Protein AF-A0A3Q7G2U3-F1 (afdb_monomer_lite)

Organism: Solanum lycopersicum (NCBI:txid4081)

Structure (mmCIF, N/CA/C/O backbone):
data_AF-A0A3Q7G2U3-F1
#
_entry.id   AF-A0A3Q7G2U3-F1
#
loop_
_atom_site.group_PDB
_atom_site.id
_atom_site.type_symbol
_atom_site.label_atom_id
_atom_site.label_alt_id
_atom_site.label_comp_id
_atom_site.label_asym_id
_atom_site.label_entity_id
_atom_site.label_seq_id
_atom_site.pdbx_PDB_ins_code
_atom_site.Cartn_x
_atom_site.Cartn_y
_atom_site.Cartn_z
_atom_site.occupancy
_atom_site.B_iso_or_equiv
_atom_site.auth_seq_id
_atom_site.auth_comp_id
_atom_site.auth_asym_id
_atom_site.auth_atom_id
_atom_site.pdbx_PDB_model_num
ATOM 1 N N . MET A 1 1 ? -14.360 5.532 -11.213 1.00 59.50 1 MET A N 1
ATOM 2 C CA . MET A 1 1 ? -14.726 5.889 -9.818 1.00 59.50 1 MET A CA 1
ATOM 3 C C . MET A 1 1 ? -15.766 4.957 -9.214 1.00 59.50 1 MET A C 1
ATOM 5 O O . MET A 1 1 ? -15.711 4.791 -8.006 1.00 59.50 1 MET A O 1
ATOM 9 N N . ALA A 1 2 ? -16.679 4.362 -9.998 1.00 70.62 2 ALA A N 1
ATOM 10 C CA . ALA A 1 2 ? -17.657 3.395 -9.484 1.00 70.62 2 ALA A CA 1
ATOM 11 C C . ALA A 1 2 ? -16.992 2.233 -8.720 1.00 70.62 2 ALA A C 1
ATOM 13 O O . ALA A 1 2 ? -17.352 1.998 -7.578 1.00 70.62 2 ALA A O 1
ATOM 14 N N . ALA A 1 3 ? -15.921 1.649 -9.274 1.00 73.56 3 ALA A N 1
ATOM 15 C CA . ALA A 1 3 ? -15.161 0.573 -8.625 1.00 73.56 3 ALA A CA 1
ATOM 16 C C . ALA A 1 3 ? -14.569 0.935 -7.244 1.00 73.56 3 ALA A C 1
ATOM 18 O O . ALA A 1 3 ? -14.421 0.069 -6.403 1.00 73.56 3 ALA A O 1
ATOM 19 N N . LEU A 1 4 ? -14.264 2.212 -6.966 1.00 71.00 4 LEU A N 1
ATOM 20 C CA . LEU A 1 4 ? -13.764 2.651 -5.646 1.00 71.00 4 LEU A CA 1
ATOM 21 C C . LEU A 1 4 ? -14.876 2.818 -4.592 1.00 71.00 4 LEU A C 1
ATOM 23 O O . LEU A 1 4 ? -14.596 3.213 -3.459 1.00 71.00 4 LEU A O 1
ATOM 27 N N . ARG A 1 5 ? -16.136 2.643 -4.995 1.00 71.56 5 ARG A N 1
ATOM 28 C CA . ARG A 1 5 ? -17.335 2.746 -4.152 1.00 71.56 5 ARG A CA 1
ATOM 29 C C . ARG A 1 5 ? -18.083 1.418 -4.057 1.00 71.56 5 ARG A C 1
ATOM 31 O O . ARG A 1 5 ? -19.133 1.383 -3.431 1.00 71.56 5 ARG A O 1
ATOM 38 N N . ASP A 1 6 ? -17.583 0.394 -4.735 1.00 75.62 6 ASP A N 1
ATOM 39 C CA . ASP A 1 6 ? -18.151 -0.941 -4.726 1.00 75.62 6 ASP A CA 1
ATOM 40 C C . ASP A 1 6 ? -17.464 -1.739 -3.620 1.00 75.62 6 ASP A C 1
ATOM 42 O O . ASP A 1 6 ? -16.269 -2.018 -3.706 1.00 75.62 6 ASP A O 1
ATOM 46 N N . ASP A 1 7 ? -18.213 -2.073 -2.571 1.00 71.69 7 ASP A N 1
ATOM 47 C CA . ASP A 1 7 ? -17.699 -2.827 -1.426 1.00 71.69 7 ASP A CA 1
ATOM 48 C C . ASP A 1 7 ? -17.339 -4.283 -1.794 1.00 71.69 7 ASP A C 1
ATOM 50 O O . ASP A 1 7 ? -16.647 -4.955 -1.031 1.00 71.69 7 ASP A O 1
ATOM 54 N N . GLY A 1 8 ? -17.774 -4.773 -2.964 1.00 75.56 8 GLY A N 1
ATOM 55 C CA . GLY A 1 8 ? -17.350 -6.054 -3.530 1.00 75.56 8 GLY A CA 1
ATOM 56 C C . GLY A 1 8 ? -15.983 -6.006 -4.222 1.00 75.56 8 GLY A C 1
ATOM 57 O O . GLY A 1 8 ? -15.410 -7.056 -4.509 1.00 75.56 8 GLY A O 1
ATOM 58 N N . VAL A 1 9 ? -15.435 -4.811 -4.480 1.00 74.19 9 VAL A N 1
ATOM 59 C CA . VAL A 1 9 ? -14.123 -4.628 -5.114 1.00 74.19 9 VAL A CA 1
ATOM 60 C C . VAL A 1 9 ? -13.060 -4.366 -4.050 1.00 74.19 9 VAL A C 1
ATOM 62 O O . VAL A 1 9 ? -12.998 -3.298 -3.445 1.00 74.19 9 VAL A O 1
ATOM 65 N N . THR A 1 10 ? -12.165 -5.333 -3.860 1.00 73.69 10 THR A N 1
ATOM 66 C CA . THR A 1 10 ? -11.072 -5.253 -2.876 1.00 73.69 10 THR A CA 1
ATOM 67 C C . THR A 1 10 ? -9.742 -4.793 -3.477 1.00 73.69 10 THR A C 1
ATOM 69 O O . THR A 1 10 ? -8.883 -4.298 -2.748 1.00 73.69 10 THR A O 1
ATOM 72 N N . MET A 1 11 ? -9.570 -4.906 -4.800 1.00 78.81 11 MET A N 1
ATOM 73 C CA . MET A 1 11 ? -8.345 -4.529 -5.511 1.00 78.81 11 MET A CA 1
ATOM 74 C C . MET A 1 11 ? -8.651 -3.913 -6.881 1.00 78.81 11 MET A C 1
ATOM 76 O O . MET A 1 11 ? -9.543 -4.360 -7.598 1.00 78.81 11 MET A O 1
ATOM 80 N N . ILE A 1 12 ? -7.881 -2.887 -7.257 1.00 81.38 12 ILE A N 1
ATOM 81 C CA . ILE A 1 12 ? -7.941 -2.243 -8.575 1.00 81.38 12 ILE A CA 1
ATOM 82 C C . ILE A 1 12 ? -6.516 -2.108 -9.112 1.00 81.38 12 ILE A C 1
ATOM 84 O O . ILE A 1 12 ? -5.692 -1.426 -8.506 1.00 81.38 12 ILE A O 1
ATOM 88 N N . GLY A 1 13 ? -6.244 -2.721 -10.264 1.00 83.44 13 GLY A N 1
ATOM 89 C CA . GLY A 1 13 ? -4.992 -2.543 -11.002 1.00 83.44 13 GLY A CA 1
ATOM 90 C C . GLY A 1 13 ? -5.057 -1.349 -11.957 1.00 83.44 13 GLY A C 1
ATOM 91 O O . GLY A 1 13 ? -6.068 -1.138 -12.629 1.00 83.44 13 GLY A O 1
ATOM 92 N N . ILE A 1 14 ? -3.976 -0.569 -12.038 1.00 82.88 14 ILE A N 1
ATOM 93 C CA . ILE A 1 14 ? -3.799 0.494 -13.038 1.00 82.88 14 ILE A CA 1
ATOM 94 C C . ILE A 1 14 ? -2.569 0.141 -13.874 1.00 82.88 14 ILE A C 1
ATOM 96 O O . ILE A 1 14 ? -1.445 0.362 -13.431 1.00 82.88 14 ILE A O 1
ATOM 100 N N . CYS A 1 15 ? -2.793 -0.365 -15.088 1.00 79.56 15 CYS A N 1
ATOM 101 C CA . CYS A 1 15 ? -1.738 -0.814 -15.995 1.00 79.56 15 CYS A CA 1
ATOM 102 C C . CYS A 1 15 ? -1.544 0.118 -17.200 1.00 79.56 15 CYS A C 1
ATOM 104 O O . CYS A 1 15 ? -2.446 0.862 -17.587 1.00 79.56 15 CYS A O 1
ATOM 106 N N . GLY A 1 16 ? -0.346 0.111 -17.795 1.00 79.19 16 GLY A N 1
ATOM 107 C CA . GLY A 1 16 ? -0.053 0.863 -19.024 1.00 79.19 16 GLY A CA 1
ATOM 108 C C . GLY A 1 16 ? 1.437 1.109 -19.255 1.00 79.19 16 GLY A C 1
ATOM 109 O O . GLY A 1 16 ? 2.257 0.839 -18.382 1.00 79.19 16 GLY A O 1
ATOM 110 N N . MET A 1 17 ? 1.805 1.676 -20.406 1.00 81.94 17 MET A N 1
ATOM 111 C CA . MET A 1 17 ? 3.204 2.015 -20.708 1.00 81.94 17 MET A CA 1
ATOM 112 C C . MET A 1 17 ? 3.818 3.005 -19.695 1.00 81.94 17 MET A C 1
ATOM 114 O O . MET A 1 17 ? 3.120 3.715 -18.956 1.00 81.94 17 MET A O 1
ATOM 118 N N . GLY A 1 18 ? 5.152 3.043 -19.642 1.00 77.69 18 GLY A N 1
ATOM 119 C CA . GLY A 1 18 ? 5.894 4.076 -18.915 1.00 77.69 18 GLY A CA 1
ATOM 120 C C . GLY A 1 18 ? 5.543 5.475 -19.433 1.00 77.69 18 GLY A C 1
ATOM 121 O O . GLY A 1 18 ? 5.227 5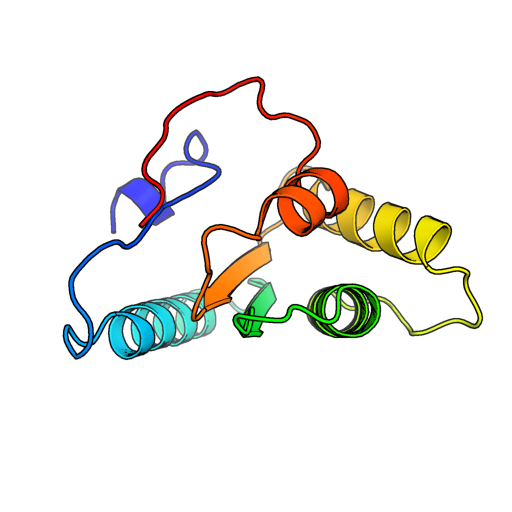.647 -20.606 1.00 77.69 18 GLY A O 1
ATOM 122 N N . GLY A 1 19 ? 5.528 6.476 -18.551 1.00 75.19 19 GLY A N 1
ATOM 123 C CA . GLY A 1 19 ? 5.172 7.857 -18.917 1.00 75.19 19 GLY A CA 1
ATOM 124 C C . GLY A 1 19 ? 3.668 8.142 -19.042 1.00 75.19 19 GLY A C 1
ATOM 125 O O . GLY A 1 19 ? 3.282 9.297 -19.183 1.00 75.19 19 GLY A O 1
ATOM 126 N N . VAL A 1 20 ? 2.796 7.137 -18.892 1.00 76.06 20 VAL A N 1
ATOM 127 C CA . VAL A 1 20 ? 1.326 7.279 -19.019 1.00 76.06 20 VAL A CA 1
ATOM 128 C C . VAL A 1 20 ? 0.662 7.827 -17.739 1.00 76.06 20 VAL A C 1
ATOM 130 O O . VAL A 1 20 ? -0.500 7.574 -17.453 1.00 76.06 20 VAL A O 1
ATOM 133 N N . VAL A 1 21 ? 1.380 8.620 -16.935 1.00 84.06 21 VAL A N 1
ATOM 134 C CA . VAL A 1 21 ? 0.775 9.446 -15.864 1.00 84.06 21 VAL A CA 1
ATOM 135 C C . VAL A 1 21 ? 0.050 8.630 -14.756 1.00 84.06 21 VAL A C 1
ATOM 137 O O . VAL A 1 21 ? -0.695 9.178 -13.945 1.00 84.06 21 VAL A O 1
ATOM 140 N N . LYS A 1 22 ? 0.295 7.313 -14.660 1.00 88.62 22 LYS A N 1
ATOM 141 C CA . LYS A 1 22 ? -0.379 6.388 -13.720 1.00 88.62 22 LYS A CA 1
ATOM 142 C C . LYS A 1 22 ? -0.228 6.814 -12.255 1.00 88.62 22 LYS A C 1
ATOM 144 O O . LYS A 1 22 ? -1.222 6.932 -11.541 1.00 88.62 22 LYS A O 1
ATOM 149 N N . THR A 1 23 ? 0.991 7.154 -11.843 1.00 87.31 23 THR A N 1
ATOM 150 C CA . THR A 1 23 ? 1.291 7.651 -10.491 1.00 87.31 23 THR A CA 1
ATOM 151 C C . THR A 1 23 ? 0.529 8.940 -10.166 1.00 87.31 23 THR A C 1
ATOM 153 O O . THR A 1 23 ? 0.019 9.104 -9.060 1.00 87.31 23 THR A O 1
ATOM 156 N N . ILE A 1 24 ? 0.342 9.837 -11.143 1.00 87.25 24 ILE A N 1
ATOM 157 C CA . ILE A 1 24 ? -0.457 11.059 -10.941 1.00 87.25 24 ILE A CA 1
ATOM 158 C C . ILE A 1 24 ? -1.941 10.714 -10.757 1.00 87.25 24 ILE A C 1
ATOM 160 O O . ILE A 1 24 ? -2.632 11.364 -9.970 1.00 87.25 24 ILE A O 1
ATOM 164 N N . LEU A 1 25 ? -2.458 9.696 -11.454 1.00 88.75 25 LEU A N 1
ATOM 165 C CA . LEU A 1 25 ? -3.829 9.231 -11.245 1.00 88.75 25 LEU A CA 1
ATOM 166 C C . LEU A 1 25 ? -4.012 8.658 -9.832 1.00 88.75 25 LEU A C 1
ATOM 168 O O . LEU A 1 25 ? -4.980 9.020 -9.158 1.00 88.75 25 LEU A O 1
ATOM 172 N N . ALA A 1 26 ? -3.074 7.829 -9.367 1.00 87.69 26 ALA A N 1
ATOM 173 C CA . ALA A 1 26 ? -3.069 7.299 -8.005 1.00 87.69 26 ALA A CA 1
ATOM 174 C C . ALA A 1 26 ? -3.050 8.428 -6.956 1.00 87.69 26 ALA A C 1
ATOM 176 O O . ALA A 1 26 ? -3.848 8.422 -6.016 1.00 87.69 26 ALA A O 1
ATOM 177 N N . GLU A 1 27 ? -2.239 9.467 -7.173 1.00 88.69 27 GLU A N 1
ATOM 178 C CA . GLU A 1 27 ? -2.190 10.645 -6.303 1.00 88.69 27 GLU A CA 1
ATOM 179 C C . GLU A 1 27 ? -3.515 11.427 -6.303 1.00 88.69 27 GLU A C 1
ATOM 181 O O . GLU A 1 27 ? -4.022 11.812 -5.248 1.00 88.69 27 GLU A O 1
ATOM 186 N N . LYS A 1 28 ? -4.154 11.612 -7.465 1.00 88.12 28 LYS A N 1
ATOM 187 C CA . LYS A 1 28 ? -5.483 12.246 -7.540 1.00 88.12 28 LYS A CA 1
ATOM 188 C C . LYS A 1 28 ? -6.544 11.448 -6.777 1.00 88.12 28 LYS A C 1
ATOM 190 O O . LYS A 1 28 ? -7.392 12.043 -6.107 1.00 88.12 28 LYS A O 1
ATOM 195 N N . ILE A 1 29 ? -6.499 10.115 -6.850 1.00 87.00 29 ILE A N 1
ATOM 196 C CA . ILE A 1 29 ? -7.382 9.230 -6.075 1.00 87.00 29 ILE A CA 1
ATOM 197 C C . ILE A 1 29 ? -7.120 9.409 -4.574 1.00 87.00 29 ILE A C 1
ATOM 199 O O . ILE A 1 29 ? -8.073 9.615 -3.816 1.00 87.00 29 ILE A O 1
ATOM 203 N N . ARG A 1 30 ? -5.845 9.416 -4.158 1.00 86.19 30 ARG A N 1
ATOM 204 C CA . ARG A 1 30 ? -5.418 9.653 -2.771 1.00 86.19 30 ARG A CA 1
ATOM 205 C C . ARG A 1 30 ? -6.009 10.946 -2.215 1.00 86.19 30 ARG A C 1
ATOM 207 O O . ARG A 1 30 ? -6.658 10.928 -1.168 1.00 86.19 30 ARG A O 1
ATOM 214 N N . GLN A 1 31 ? -5.831 12.056 -2.930 1.00 88.00 31 GLN A N 1
ATOM 215 C CA . GLN A 1 31 ? -6.325 13.371 -2.513 1.00 88.00 31 GLN A CA 1
ATOM 216 C C . GLN A 1 31 ? -7.847 13.402 -2.400 1.00 88.00 31 GLN A C 1
ATOM 218 O O . GLN A 1 31 ? -8.396 13.856 -1.397 1.00 88.00 31 GLN A O 1
ATOM 223 N N . LYS A 1 32 ? -8.548 12.848 -3.393 1.00 84.50 32 LYS A N 1
ATOM 224 C CA . LYS A 1 32 ? -10.011 12.812 -3.386 1.00 84.50 32 LYS A CA 1
ATOM 225 C C . LYS A 1 32 ? -10.569 11.966 -2.240 1.00 84.50 32 LYS A C 1
ATOM 227 O O . LYS A 1 32 ? -11.584 12.334 -1.651 1.00 84.50 32 LYS A O 1
ATOM 232 N N . LYS A 1 33 ? -9.907 10.859 -1.888 1.00 81.88 33 LYS A N 1
ATOM 233 C CA . LYS A 1 33 ? -10.305 10.017 -0.751 1.00 81.88 33 LYS A CA 1
ATOM 234 C C . LYS A 1 33 ? -10.073 10.718 0.592 1.00 81.88 33 LYS A C 1
ATOM 236 O O . LYS A 1 33 ? -10.936 10.603 1.462 1.00 81.88 33 LYS A O 1
ATOM 241 N N . LYS A 1 34 ? -8.977 11.478 0.731 1.00 81.12 34 LYS A N 1
ATOM 242 C CA . LYS A 1 34 ? -8.691 12.310 1.916 1.00 81.12 34 LYS A CA 1
ATOM 243 C C . LYS A 1 34 ? -9.690 13.458 2.091 1.00 81.12 34 LYS A C 1
ATOM 245 O O . LYS A 1 34 ? -10.127 13.713 3.204 1.00 81.12 34 LYS A O 1
ATOM 250 N N . GLN A 1 35 ? -10.093 14.117 1.004 1.00 81.62 35 GLN A N 1
ATOM 251 C CA . GLN A 1 35 ? -11.073 15.212 1.055 1.00 81.62 35 GLN A CA 1
ATOM 252 C C . GLN A 1 35 ? -12.500 14.732 1.371 1.00 81.62 35 GLN A C 1
ATOM 254 O O . GLN A 1 35 ? -13.294 15.483 1.924 1.00 81.62 35 GLN A O 1
ATOM 259 N N . GLY A 1 36 ? -12.844 13.489 1.015 1.00 69.38 36 GLY A N 1
ATOM 260 C CA . GLY A 1 36 ? -14.212 12.973 1.122 1.00 69.38 36 GLY A CA 1
ATOM 261 C C . GLY A 1 36 ? -14.640 12.459 2.502 1.00 69.38 36 GLY A C 1
ATOM 262 O O . GLY A 1 36 ? -15.832 12.241 2.700 1.00 69.38 36 GLY A O 1
ATOM 263 N N . SER A 1 37 ? -13.720 12.207 3.444 1.00 64.81 37 SER A N 1
ATOM 264 C CA . SER A 1 37 ? -14.071 11.804 4.818 1.00 64.81 37 SER A CA 1
ATOM 265 C C . SER A 1 37 ? -12.867 11.861 5.760 1.00 64.81 37 SER A C 1
ATOM 267 O O . SER A 1 37 ? -11.799 11.357 5.421 1.00 64.81 37 SER A O 1
ATOM 269 N N . LEU A 1 38 ? -13.078 12.375 6.977 1.00 59.00 38 LEU A N 1
ATOM 270 C CA . LEU A 1 38 ? -12.078 12.430 8.056 1.00 59.00 38 LEU A CA 1
ATOM 271 C C . LEU A 1 38 ? -11.640 11.043 8.562 1.00 59.00 38 LEU A C 1
ATOM 273 O O . LEU A 1 38 ? -10.576 10.921 9.157 1.00 59.00 38 LEU A O 1
ATOM 277 N N . ASN A 1 39 ? -12.431 9.998 8.297 1.00 60.22 39 ASN A N 1
ATOM 278 C CA . ASN A 1 39 ? -12.193 8.644 8.810 1.00 60.22 39 ASN A CA 1
ATOM 279 C C . ASN A 1 39 ? -11.531 7.710 7.781 1.00 60.22 39 ASN A C 1
ATOM 281 O O . ASN A 1 39 ? -11.491 6.500 7.996 1.00 60.22 39 ASN A O 1
ATOM 285 N N . ASN A 1 40 ? -11.076 8.234 6.640 1.00 70.88 40 ASN A N 1
ATOM 286 C CA . ASN A 1 40 ? -10.390 7.431 5.631 1.00 70.88 40 ASN A CA 1
ATOM 287 C C . ASN A 1 40 ? -8.880 7.453 5.889 1.00 70.88 40 ASN A C 1
ATOM 289 O O . ASN A 1 40 ? -8.220 8.469 5.666 1.00 70.88 40 ASN A O 1
ATOM 293 N N . GLU A 1 41 ? -8.322 6.318 6.294 1.00 80.94 41 GLU A N 1
ATOM 294 C CA . GLU A 1 41 ? -6.874 6.115 6.295 1.00 80.94 41 GLU A CA 1
ATOM 295 C C . GLU A 1 41 ? -6.430 5.842 4.854 1.00 80.94 41 GLU A C 1
ATOM 297 O O . GLU A 1 41 ? -6.925 4.927 4.202 1.00 80.94 41 GLU A O 1
ATOM 302 N N . VAL A 1 42 ? -5.525 6.661 4.316 1.00 84.81 42 VAL A N 1
ATOM 303 C CA . VAL A 1 42 ? -4.981 6.445 2.969 1.00 84.81 42 VAL A CA 1
ATOM 304 C C . VAL A 1 42 ? -3.476 6.302 3.055 1.00 84.81 42 VAL A C 1
ATOM 306 O O . VAL A 1 42 ? -2.775 7.253 3.411 1.00 84.81 42 VAL A O 1
ATOM 309 N N . VAL A 1 43 ? -2.998 5.120 2.692 1.00 87.38 43 VAL A N 1
ATOM 310 C CA . VAL A 1 43 ? -1.594 4.726 2.732 1.00 87.38 43 VAL A CA 1
ATOM 311 C C . VAL A 1 43 ? -1.104 4.589 1.301 1.00 87.38 43 VAL A C 1
ATOM 313 O O . VAL A 1 43 ? -1.740 3.923 0.495 1.00 87.38 43 VAL A O 1
ATOM 316 N N . MET A 1 44 ? 0.013 5.230 0.974 1.00 88.88 44 MET A N 1
ATOM 317 C CA . MET A 1 44 ? 0.658 5.102 -0.331 1.00 88.88 44 MET A CA 1
ATOM 318 C C . MET A 1 44 ? 2.112 4.711 -0.112 1.00 88.88 44 MET A C 1
ATOM 320 O O . MET A 1 44 ? 2.803 5.382 0.654 1.00 88.88 44 MET A O 1
ATOM 324 N N . VAL A 1 45 ? 2.547 3.633 -0.758 1.00 89.06 45 VAL A N 1
ATOM 325 C CA . VAL A 1 45 ? 3.912 3.102 -0.666 1.00 89.06 45 VAL A CA 1
ATOM 326 C C . VAL A 1 45 ? 4.446 2.799 -2.058 1.00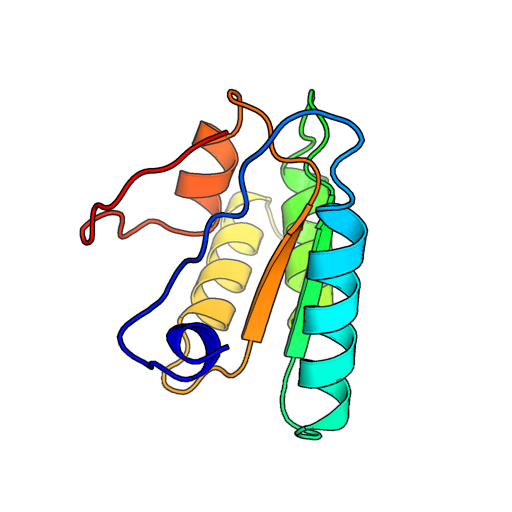 89.06 45 VAL A C 1
ATOM 328 O O . VAL A 1 45 ? 3.703 2.343 -2.925 1.00 89.06 45 VAL A O 1
ATOM 331 N N . THR A 1 46 ? 5.733 3.056 -2.270 1.00 88.75 46 THR A N 1
ATOM 332 C CA . THR A 1 46 ? 6.417 2.760 -3.533 1.00 88.75 46 THR A CA 1
ATOM 333 C C . THR A 1 46 ? 7.071 1.388 -3.445 1.00 88.75 46 THR A C 1
ATOM 335 O O . THR A 1 46 ? 7.812 1.102 -2.502 1.00 88.75 46 THR A O 1
ATOM 338 N N . VAL A 1 47 ? 6.810 0.541 -4.432 1.00 84.94 47 VAL A N 1
ATOM 339 C CA . VAL A 1 47 ? 7.252 -0.851 -4.479 1.00 84.94 47 VAL A CA 1
ATOM 340 C C . VAL A 1 47 ? 8.330 -0.991 -5.545 1.00 84.94 47 VAL A C 1
ATOM 342 O O . VAL A 1 47 ? 8.123 -1.604 -6.578 1.00 84.94 47 VAL A O 1
ATOM 345 N N . SER A 1 48 ? 9.496 -0.397 -5.286 1.00 83.19 48 SER A N 1
ATOM 346 C CA . SER A 1 48 ? 10.633 -0.409 -6.214 1.00 83.19 48 SER A CA 1
ATOM 347 C C . SER A 1 48 ? 10.949 -1.806 -6.759 1.00 83.19 48 SER A C 1
ATOM 349 O O . SER A 1 48 ? 10.755 -2.800 -6.062 1.00 83.19 48 SER A O 1
ATOM 351 N N . GLN A 1 49 ? 11.558 -1.869 -7.946 1.00 82.94 49 GLN A N 1
ATOM 352 C CA . GLN A 1 49 ? 11.939 -3.116 -8.629 1.00 82.94 49 GLN A CA 1
ATOM 353 C C . GLN A 1 49 ? 12.678 -4.134 -7.740 1.00 82.94 49 GLN A C 1
ATOM 355 O O . GLN A 1 49 ? 12.497 -5.338 -7.897 1.00 82.94 49 GLN A O 1
ATOM 360 N N . GLN A 1 50 ? 13.494 -3.653 -6.798 1.00 84.50 50 GLN A N 1
ATOM 361 C CA . GLN A 1 50 ? 14.063 -4.451 -5.712 1.00 84.50 50 GLN A CA 1
ATOM 362 C C . GLN A 1 50 ? 13.349 -4.081 -4.403 1.00 84.50 50 GLN A C 1
ATOM 364 O O . GLN A 1 50 ? 13.763 -3.135 -3.723 1.00 84.50 50 GLN A O 1
ATOM 369 N N . PRO A 1 51 ? 12.229 -4.741 -4.065 1.00 81.06 51 PRO A N 1
ATOM 370 C CA . PRO A 1 51 ? 11.418 -4.339 -2.927 1.00 81.06 51 PRO A CA 1
ATOM 371 C C . PRO A 1 51 ? 12.100 -4.723 -1.613 1.00 81.06 51 PRO A C 1
ATOM 373 O O . PRO A 1 51 ? 12.416 -5.884 -1.364 1.00 81.06 51 PRO A O 1
ATOM 376 N N . TYR A 1 52 ? 12.268 -3.757 -0.708 1.00 85.69 52 TYR A N 1
ATOM 377 C CA . TYR A 1 52 ? 12.683 -4.053 0.663 1.00 85.69 52 TYR A CA 1
ATOM 378 C C . TYR A 1 52 ? 11.453 -4.263 1.553 1.00 85.69 52 TYR A C 1
ATOM 380 O O . TYR A 1 52 ? 10.940 -3.327 2.172 1.00 85.69 52 TYR A O 1
ATOM 388 N N . LEU A 1 53 ? 10.974 -5.508 1.624 1.00 82.31 53 LEU A N 1
ATOM 389 C CA . LEU A 1 53 ? 9.696 -5.871 2.255 1.00 82.31 53 LEU A CA 1
ATOM 390 C C . LEU A 1 53 ? 9.543 -5.363 3.692 1.00 82.31 53 LEU A C 1
ATOM 392 O O . LEU A 1 53 ? 8.485 -4.858 4.060 1.00 82.31 53 LEU A O 1
ATOM 396 N N . LYS A 1 54 ? 10.608 -5.432 4.501 1.00 82.12 54 LYS A N 1
ATOM 397 C CA . LYS A 1 54 ? 10.588 -4.955 5.896 1.00 82.12 54 LYS A CA 1
ATOM 398 C C . LYS A 1 54 ? 10.315 -3.459 5.990 1.00 82.12 54 LYS A C 1
ATOM 400 O O . LYS A 1 54 ? 9.612 -3.013 6.896 1.00 82.12 54 LYS A O 1
ATOM 405 N N . ARG A 1 55 ? 10.847 -2.682 5.047 1.00 86.00 55 ARG A N 1
ATOM 406 C CA . ARG A 1 55 ? 10.561 -1.252 4.956 1.00 86.00 55 ARG A CA 1
ATOM 407 C C . ARG A 1 55 ? 9.133 -1.011 4.483 1.00 86.00 55 ARG A C 1
ATOM 409 O O . ARG A 1 55 ? 8.451 -0.216 5.120 1.00 86.00 55 ARG A O 1
ATOM 416 N N . ILE A 1 56 ? 8.682 -1.704 3.438 1.00 85.88 56 ILE A N 1
ATOM 417 C CA . ILE A 1 56 ? 7.323 -1.544 2.895 1.00 85.88 56 ILE A CA 1
ATOM 418 C C . ILE A 1 56 ? 6.280 -1.860 3.972 1.00 85.88 56 ILE A C 1
ATOM 420 O O . ILE A 1 56 ? 5.420 -1.030 4.251 1.00 85.88 56 ILE A O 1
ATOM 424 N N . GLN A 1 57 ? 6.401 -2.992 4.669 1.00 82.56 57 GLN A N 1
ATOM 425 C CA . GLN A 1 57 ? 5.529 -3.316 5.801 1.00 82.56 57 GLN A CA 1
ATOM 426 C C . GLN A 1 57 ? 5.557 -2.253 6.897 1.00 82.56 57 GLN A C 1
ATOM 428 O O . GLN A 1 57 ? 4.511 -1.896 7.426 1.00 82.56 57 GLN A O 1
ATOM 433 N N . GLY A 1 58 ? 6.740 -1.741 7.249 1.00 85.00 58 GLY A N 1
ATOM 434 C CA . GLY A 1 58 ? 6.864 -0.691 8.257 1.00 85.00 58 GLY A CA 1
ATOM 435 C C . GLY A 1 58 ? 6.234 0.636 7.820 1.00 85.00 58 GLY A C 1
ATOM 436 O O . GLY A 1 58 ? 5.688 1.367 8.644 1.00 85.00 58 GLY A O 1
ATOM 437 N N . GLU A 1 59 ? 6.290 0.975 6.532 1.00 88.00 59 GLU A N 1
ATOM 438 C CA . GLU A 1 59 ? 5.572 2.118 5.958 1.00 88.00 59 GLU A CA 1
ATOM 439 C C . GLU A 1 59 ? 4.057 1.905 6.003 1.00 88.00 59 GLU A C 1
ATOM 441 O O . GLU A 1 59 ? 3.346 2.792 6.478 1.00 88.00 59 GLU A O 1
ATOM 446 N N . ILE A 1 60 ? 3.574 0.717 5.624 1.00 86.06 60 ILE A N 1
ATOM 447 C CA . ILE A 1 60 ? 2.149 0.376 5.699 1.00 86.06 60 ILE A CA 1
ATOM 448 C C . ILE A 1 60 ? 1.661 0.427 7.147 1.00 86.06 60 ILE A C 1
ATOM 450 O O . ILE A 1 60 ? 0.681 1.109 7.431 1.00 86.06 60 ILE A O 1
ATOM 454 N N . GLY A 1 61 ? 2.370 -0.228 8.070 1.00 85.88 61 GLY A N 1
ATOM 455 C CA . GLY A 1 61 ? 2.032 -0.274 9.491 1.00 85.88 61 GLY A CA 1
ATOM 456 C C . GLY A 1 61 ? 1.916 1.114 10.108 1.00 85.88 61 GLY A C 1
ATOM 457 O O . GLY A 1 61 ? 0.904 1.425 10.734 1.00 85.88 61 GLY A O 1
ATOM 458 N N . ARG A 1 62 ? 2.893 1.992 9.847 1.00 86.44 62 ARG A N 1
ATOM 459 C CA . ARG A 1 62 ? 2.819 3.401 10.267 1.00 86.44 62 ARG A CA 1
ATOM 460 C C . ARG A 1 62 ? 1.623 4.122 9.649 1.00 86.44 62 ARG A C 1
ATOM 462 O O . ARG A 1 62 ? 0.964 4.893 10.340 1.00 86.44 62 ARG A O 1
ATOM 469 N N . GLY A 1 63 ? 1.336 3.863 8.374 1.00 84.81 63 GLY A N 1
ATOM 470 C CA . GLY A 1 63 ? 0.204 4.449 7.660 1.00 84.81 63 GLY A CA 1
ATOM 471 C C . GLY A 1 63 ? -1.162 4.069 8.237 1.00 84.81 63 GLY A C 1
ATOM 472 O O . GLY A 1 63 ? -2.071 4.893 8.200 1.00 84.81 63 GLY A O 1
ATOM 473 N N . VAL A 1 64 ? -1.288 2.869 8.814 1.00 83.75 64 VAL A N 1
ATOM 474 C CA . VAL A 1 64 ? -2.525 2.377 9.454 1.00 83.75 64 VAL A CA 1
ATOM 475 C C . VAL A 1 64 ? -2.545 2.542 10.983 1.00 83.75 64 VAL A C 1
ATOM 477 O O . VAL A 1 64 ? -3.355 1.926 11.683 1.00 83.75 64 VAL A O 1
ATOM 480 N N . GLY A 1 65 ? -1.628 3.355 11.522 1.00 83.81 65 GLY A N 1
ATOM 481 C CA . GLY A 1 65 ? -1.581 3.717 12.941 1.00 83.81 65 GLY A CA 1
ATOM 482 C C . GLY A 1 65 ? -0.942 2.679 13.870 1.00 83.81 65 GLY A C 1
ATOM 483 O O . GLY A 1 65 ? -1.053 2.811 15.091 1.00 83.81 65 GLY A O 1
ATOM 484 N N . LEU A 1 66 ? -0.255 1.663 13.341 1.00 84.38 66 LEU A N 1
ATOM 485 C CA . LEU A 1 66 ? 0.514 0.729 14.164 1.00 84.38 66 LEU A CA 1
ATOM 486 C C . LEU A 1 66 ? 1.781 1.413 14.684 1.00 84.38 66 LEU A C 1
ATOM 488 O O . LEU A 1 66 ? 2.549 2.031 13.941 1.00 84.38 66 LEU A O 1
ATOM 492 N N . LYS A 1 67 ? 2.011 1.299 15.994 1.00 75.38 67 LYS A N 1
ATOM 493 C CA . LYS A 1 67 ? 3.248 1.770 16.619 1.00 75.38 67 LYS A CA 1
ATOM 494 C C . LYS A 1 67 ? 4.349 0.761 16.323 1.00 75.38 67 LYS A C 1
ATOM 496 O O . LYS A 1 67 ? 4.173 -0.425 16.571 1.00 75.38 67 LYS A O 1
ATOM 501 N N . SER A 1 68 ? 5.496 1.246 15.850 1.00 62.53 68 SER A N 1
ATOM 502 C CA . SER A 1 68 ? 6.699 0.432 15.665 1.00 62.53 68 SER A CA 1
ATOM 503 C C . SER A 1 68 ? 7.199 -0.066 17.028 1.00 62.53 68 SER A C 1
ATOM 505 O O . SER A 1 68 ? 8.005 0.601 17.673 1.00 62.53 68 SER A O 1
ATOM 507 N N . GLN A 1 69 ? 6.701 -1.208 17.498 1.00 57.12 69 GLN A N 1
ATOM 508 C CA . GLN A 1 69 ? 7.288 -1.920 18.633 1.00 57.12 69 GLN A CA 1
ATOM 509 C C . GLN A 1 69 ? 8.500 -2.734 18.163 1.00 57.12 69 GLN A C 1
ATOM 511 O O . GLN A 1 69 ? 8.733 -2.886 16.962 1.00 57.12 69 GLN A O 1
ATOM 516 N N . ARG A 1 70 ? 9.311 -3.230 19.106 1.00 60.53 70 ARG A N 1
ATOM 517 C CA . ARG A 1 70 ? 10.460 -4.123 18.853 1.00 60.53 70 ARG A CA 1
ATOM 518 C C . ARG A 1 70 ? 9.997 -5.523 18.403 1.00 60.53 70 ARG A C 1
ATOM 520 O O . ARG A 1 70 ? 10.445 -6.527 18.943 1.00 60.53 70 ARG A O 1
ATOM 527 N N . ASP A 1 71 ? 9.078 -5.584 17.449 1.00 64.38 71 ASP A N 1
ATOM 528 C CA . ASP A 1 71 ? 8.488 -6.817 16.950 1.00 64.38 71 ASP A CA 1
ATOM 529 C C . ASP A 1 71 ? 9.311 -7.410 15.804 1.00 64.38 71 ASP A C 1
ATOM 531 O O . ASP A 1 71 ? 10.003 -6.717 15.049 1.00 64.38 71 ASP A O 1
ATOM 535 N N . THR A 1 72 ? 9.228 -8.731 15.667 1.00 68.88 72 THR A N 1
ATOM 536 C CA . THR A 1 72 ? 9.782 -9.447 14.518 1.00 68.88 72 THR A CA 1
ATOM 537 C C . THR A 1 72 ? 9.021 -9.073 13.242 1.00 68.88 72 THR A C 1
ATOM 539 O O . THR A 1 72 ? 7.850 -8.700 13.280 1.00 68.88 72 THR A O 1
ATOM 542 N N . PHE A 1 73 ? 9.679 -9.202 12.086 1.00 68.25 73 PHE A N 1
ATOM 543 C CA . PHE A 1 73 ? 9.072 -8.949 10.770 1.00 68.25 73 PHE A CA 1
ATOM 544 C C . PHE A 1 73 ? 7.740 -9.703 10.580 1.00 68.25 73 PHE A C 1
ATOM 546 O O . PHE A 1 73 ? 6.752 -9.119 10.144 1.00 68.25 73 PHE A O 1
ATOM 553 N N . TRP A 1 74 ? 7.684 -10.970 11.002 1.00 66.94 74 TRP A N 1
ATOM 554 C CA . TRP A 1 74 ? 6.480 -11.802 10.933 1.00 66.94 74 TRP A CA 1
ATOM 555 C C . TRP A 1 74 ? 5.338 -11.297 11.820 1.00 66.94 74 TRP A C 1
ATOM 557 O O . TRP A 1 74 ? 4.212 -11.149 11.343 1.00 66.94 74 TRP A O 1
ATOM 567 N N . ASN A 1 75 ? 5.625 -10.969 13.084 1.00 72.56 75 ASN A N 1
ATOM 568 C CA . ASN A 1 75 ? 4.616 -10.433 14.001 1.00 72.56 75 ASN A CA 1
ATOM 569 C C . ASN A 1 75 ? 4.082 -9.085 13.507 1.00 72.56 75 ASN A C 1
ATOM 571 O O . ASN A 1 75 ? 2.885 -8.814 13.594 1.00 72.56 75 ASN A O 1
ATOM 575 N N . HIS A 1 76 ? 4.960 -8.261 12.937 1.00 73.94 76 HIS A N 1
ATOM 576 C CA . HIS A 1 76 ? 4.578 -6.970 12.386 1.00 73.94 76 HIS A CA 1
ATOM 577 C C . HIS A 1 76 ? 3.690 -7.123 11.139 1.00 73.94 76 HIS A C 1
ATOM 579 O O . HIS A 1 76 ? 2.677 -6.434 11.022 1.00 73.94 76 HIS A O 1
ATOM 585 N N . GLY A 1 77 ? 3.998 -8.078 10.254 1.00 75.75 77 GLY A N 1
ATOM 586 C CA . GLY A 1 77 ? 3.145 -8.423 9.113 1.00 75.75 77 GLY A CA 1
ATOM 587 C C . GLY A 1 77 ? 1.743 -8.869 9.525 1.00 75.75 77 GLY A C 1
ATOM 588 O O . GLY A 1 77 ? 0.751 -8.396 8.970 1.00 75.75 77 GLY A O 1
ATOM 589 N N . TYR A 1 78 ? 1.641 -9.705 10.562 1.00 79.62 78 TYR A N 1
ATOM 590 C CA . TYR A 1 78 ? 0.350 -10.129 11.109 1.00 79.62 78 TYR A CA 1
ATOM 591 C C . TYR A 1 78 ? -0.485 -8.952 11.638 1.00 79.62 78 TYR A C 1
ATOM 593 O O . TYR A 1 78 ? -1.695 -8.897 11.406 1.00 79.62 78 TYR A O 1
ATOM 601 N N . GLN A 1 79 ? 0.142 -7.988 12.319 1.00 81.31 79 GLN A N 1
ATOM 602 C CA . GLN A 1 79 ? -0.549 -6.793 12.815 1.00 81.31 79 GLN A CA 1
ATOM 603 C C . GLN A 1 79 ? -1.052 -5.908 11.671 1.00 81.31 79 GLN A C 1
ATOM 605 O O . GLN A 1 79 ? -2.207 -5.478 11.700 1.00 81.31 79 GLN A O 1
ATOM 610 N N . VAL A 1 80 ? -0.219 -5.678 10.646 1.00 81.81 80 VAL A N 1
ATOM 611 C CA . VAL A 1 80 ? -0.608 -4.940 9.432 1.00 81.81 80 VAL A CA 1
ATOM 612 C C . VAL A 1 80 ? -1.823 -5.598 8.788 1.00 81.81 80 VAL A C 1
ATOM 614 O O . VAL A 1 80 ? -2.837 -4.936 8.567 1.00 81.81 80 VAL A O 1
ATOM 617 N N . ARG A 1 81 ? -1.762 -6.914 8.569 1.00 79.12 81 ARG A N 1
ATOM 618 C CA . ARG A 1 81 ? -2.868 -7.691 8.004 1.00 79.12 81 ARG A CA 1
ATOM 619 C C . ARG A 1 81 ? -4.136 -7.553 8.841 1.00 79.12 81 ARG A C 1
ATOM 621 O O . ARG A 1 81 ? -5.191 -7.218 8.311 1.00 79.12 81 ARG A O 1
ATOM 628 N N . SER A 1 82 ? -4.030 -7.786 10.146 1.00 82.12 82 SER A N 1
ATOM 629 C CA . SER A 1 82 ? -5.172 -7.731 11.064 1.00 82.12 82 SER A CA 1
ATOM 630 C C . SER A 1 82 ? -5.843 -6.361 11.035 1.00 82.12 82 SER A C 1
ATOM 632 O O . SER A 1 82 ? -7.067 -6.282 11.045 1.00 82.12 82 SER A O 1
ATOM 634 N N . ARG A 1 83 ? -5.052 -5.283 10.940 1.00 82.75 83 ARG A N 1
ATOM 635 C CA . ARG A 1 83 ? -5.556 -3.912 10.832 1.00 82.75 83 ARG A CA 1
ATOM 636 C C . ARG A 1 83 ? -6.276 -3.654 9.507 1.00 82.75 83 ARG A C 1
ATOM 638 O O . ARG A 1 83 ? -7.334 -3.030 9.520 1.00 82.75 83 ARG A O 1
ATOM 645 N N . LEU A 1 84 ? -5.735 -4.146 8.391 1.00 79.69 84 LEU A N 1
ATOM 646 C CA . LEU A 1 84 ? -6.352 -4.012 7.067 1.00 79.69 84 LEU A CA 1
ATOM 647 C C . LEU A 1 84 ? -7.661 -4.807 6.951 1.00 79.69 84 LEU A C 1
ATOM 649 O O . LEU A 1 84 ? -8.605 -4.327 6.330 1.00 79.69 84 LEU A O 1
ATOM 653 N N . MET A 1 85 ? -7.732 -5.977 7.594 1.00 77.00 85 MET A N 1
ATOM 654 C CA . MET A 1 85 ? -8.877 -6.897 7.551 1.00 77.00 85 MET A CA 1
ATOM 655 C C . MET A 1 85 ? -9.987 -6.588 8.567 1.00 77.00 85 MET A C 1
ATOM 657 O O . MET A 1 85 ? -10.984 -7.312 8.618 1.00 77.00 85 MET A O 1
ATOM 661 N N . VAL A 1 86 ? -9.857 -5.536 9.386 1.00 76.88 86 VAL A N 1
ATOM 662 C CA . VAL A 1 86 ? -10.936 -5.140 10.305 1.00 76.88 86 VAL A CA 1
ATOM 663 C C . VAL A 1 86 ? -12.208 -4.874 9.500 1.00 76.88 86 VAL A C 1
ATOM 665 O O . VAL A 1 86 ? -12.207 -4.104 8.541 1.00 76.88 86 VAL A O 1
ATOM 668 N N . ARG A 1 87 ? -13.321 -5.492 9.900 1.00 65.75 87 ARG A N 1
ATOM 669 C CA . ARG A 1 87 ? -14.621 -5.290 9.252 1.00 65.75 87 ARG A CA 1
ATOM 670 C C . ARG A 1 87 ? -14.982 -3.799 9.262 1.00 65.75 87 ARG A C 1
ATOM 672 O O . ARG A 1 87 ? -14.894 -3.156 10.305 1.00 65.75 87 ARG A O 1
ATOM 679 N N . ASN A 1 88 ? -15.394 -3.257 8.115 1.00 65.56 88 ASN A N 1
ATOM 680 C CA . ASN A 1 88 ? -15.640 -1.820 7.902 1.00 65.56 88 ASN A CA 1
ATOM 681 C C . ASN A 1 88 ? -14.390 -0.922 8.013 1.00 65.56 88 ASN A C 1
ATOM 683 O O . ASN A 1 88 ? -14.518 0.293 8.194 1.00 65.56 88 ASN A O 1
ATOM 687 N N . SER A 1 89 ? -13.191 -1.502 7.895 1.00 69.75 89 SER A N 1
ATOM 688 C CA . SER A 1 89 ? -11.953 -0.766 7.642 1.00 69.75 89 SER A CA 1
ATOM 689 C C . SER A 1 89 ? -12.150 0.162 6.444 1.00 69.75 89 SER A C 1
ATOM 691 O O . SER A 1 89 ? -12.636 -0.245 5.391 1.00 69.75 89 SER A O 1
ATOM 693 N N . ARG A 1 90 ? -11.785 1.435 6.612 1.00 75.75 90 ARG A N 1
ATOM 694 C CA . ARG A 1 90 ? -11.820 2.447 5.545 1.00 75.75 90 ARG A CA 1
ATOM 695 C C . ARG A 1 90 ? -10.426 2.738 4.993 1.00 75.75 90 ARG A C 1
ATOM 697 O O . ARG A 1 90 ? -10.192 3.834 4.480 1.00 75.75 90 ARG A O 1
ATOM 704 N N . VAL A 1 91 ? -9.508 1.780 5.135 1.00 82.12 91 VAL A N 1
ATOM 705 C CA . VAL A 1 91 ? -8.134 1.920 4.657 1.00 82.12 91 VAL A CA 1
ATOM 706 C C . VAL A 1 91 ? -8.107 1.786 3.136 1.00 82.12 91 VAL A C 1
ATOM 708 O O . VAL A 1 91 ? -8.558 0.788 2.583 1.00 82.12 91 VAL A O 1
ATOM 711 N N . LEU A 1 92 ? -7.545 2.780 2.455 1.00 86.12 92 LEU A N 1
ATOM 712 C CA . LEU A 1 92 ? -7.141 2.678 1.057 1.00 86.12 92 LEU A CA 1
ATOM 713 C C . LEU A 1 92 ? -5.620 2.518 1.004 1.00 86.12 92 LEU A C 1
ATOM 715 O O . LEU A 1 92 ? -4.895 3.460 1.327 1.00 86.12 92 LEU A O 1
ATOM 719 N N . LEU A 1 93 ? -5.150 1.344 0.580 1.00 87.38 93 LEU A N 1
ATOM 720 C CA . LEU A 1 93 ? -3.737 1.078 0.323 1.00 87.38 93 LEU A CA 1
ATOM 721 C C . LEU A 1 93 ? -3.440 1.255 -1.171 1.00 87.38 93 LEU A C 1
ATOM 723 O O . LEU A 1 93 ? -4.061 0.619 -2.017 1.00 87.38 93 LEU A O 1
ATOM 727 N N . ILE A 1 94 ? -2.492 2.133 -1.485 1.00 89.06 94 ILE A N 1
ATOM 728 C CA . ILE A 1 94 ? -2.003 2.410 -2.834 1.00 89.06 94 ILE A CA 1
ATOM 729 C C . ILE A 1 94 ? -0.568 1.903 -2.919 1.00 89.06 94 ILE A C 1
ATOM 731 O O . ILE A 1 94 ? 0.300 2.342 -2.162 1.00 89.06 94 ILE A O 1
ATOM 735 N N . LEU A 1 95 ? -0.331 0.997 -3.860 1.00 88.69 95 LEU A N 1
ATOM 736 C CA . LEU A 1 95 ? 0.991 0.488 -4.193 1.00 88.69 95 LEU A CA 1
ATOM 737 C C . LEU A 1 95 ? 1.417 1.133 -5.510 1.00 88.69 95 LEU A C 1
ATOM 739 O O . LEU A 1 95 ? 0.781 0.914 -6.539 1.00 88.69 95 LEU A O 1
ATOM 743 N N . ASP A 1 96 ? 2.436 1.980 -5.458 1.00 89.44 96 ASP A N 1
ATOM 744 C CA . ASP A 1 96 ? 2.964 2.686 -6.624 1.00 89.44 96 ASP A CA 1
ATOM 745 C C . ASP A 1 96 ? 4.220 1.996 -7.154 1.00 89.44 96 ASP A C 1
ATOM 747 O O . ASP A 1 96 ? 4.988 1.428 -6.378 1.00 89.44 96 ASP A O 1
ATOM 751 N N . ASP A 1 97 ? 4.421 2.083 -8.469 1.00 87.19 97 ASP A N 1
ATOM 752 C CA . ASP A 1 97 ? 5.585 1.530 -9.172 1.00 87.19 97 ASP A CA 1
ATOM 753 C C . ASP A 1 97 ? 5.803 0.024 -8.930 1.00 87.19 97 ASP A C 1
ATOM 755 O O . ASP A 1 97 ? 6.912 -0.396 -8.652 1.00 87.19 97 ASP A O 1
ATOM 759 N N . VAL A 1 98 ? 4.743 -0.794 -8.985 1.00 83.50 98 VAL A N 1
ATOM 760 C CA . VAL A 1 98 ? 4.811 -2.249 -8.734 1.00 83.50 98 VAL A CA 1
ATOM 761 C C . VAL A 1 98 ? 5.430 -3.006 -9.920 1.00 83.50 98 VAL A C 1
ATOM 763 O O . VAL A 1 98 ? 5.074 -2.760 -11.069 1.00 83.50 98 VAL A O 1
ATOM 766 N N . TRP A 1 99 ? 6.304 -3.978 -9.636 1.00 81.38 99 TRP A N 1
ATOM 767 C CA . TRP A 1 99 ? 7.033 -4.790 -10.628 1.00 81.38 99 TRP A CA 1
ATOM 768 C C . TRP A 1 99 ? 6.692 -6.288 -10.537 1.00 81.38 99 TRP A C 1
ATOM 770 O O . TRP A 1 99 ? 6.207 -6.743 -9.514 1.00 81.38 99 TRP A O 1
ATOM 780 N N . GLU A 1 100 ? 6.992 -7.097 -11.561 1.00 67.75 100 GLU A N 1
ATOM 781 C CA . GLU A 1 100 ? 6.632 -8.537 -11.600 1.00 67.75 100 GLU A CA 1
ATOM 782 C C . GLU A 1 100 ? 7.237 -9.387 -10.456 1.00 67.75 100 GLU A C 1
ATOM 784 O O . GLU A 1 100 ? 6.678 -10.417 -10.095 1.00 67.75 100 GLU A O 1
ATOM 789 N N . ALA A 1 101 ? 8.308 -8.933 -9.793 1.00 61.56 101 ALA A N 1
ATOM 790 C CA . ALA A 1 101 ? 8.883 -9.586 -8.604 1.00 61.56 101 ALA A CA 1
ATOM 791 C C . ALA A 1 101 ? 8.025 -9.440 -7.317 1.00 61.56 101 ALA A C 1
ATOM 793 O O . ALA A 1 101 ? 8.496 -9.677 -6.206 1.00 61.56 101 ALA A O 1
ATOM 794 N N . PHE A 1 102 ? 6.764 -9.024 -7.445 1.00 67.44 102 PHE A N 1
ATOM 795 C CA . PHE A 1 102 ? 5.873 -8.620 -6.356 1.00 67.44 102 PHE A CA 1
ATOM 796 C C . PHE A 1 102 ? 5.248 -9.761 -5.532 1.00 67.44 102 PHE A C 1
ATOM 798 O O . PHE A 1 102 ? 4.619 -9.499 -4.506 1.00 67.44 102 PHE A O 1
ATOM 805 N N . HIS A 1 103 ? 5.431 -11.023 -5.924 1.00 64.94 103 HIS A N 1
ATOM 806 C CA . HIS A 1 103 ? 4.769 -12.177 -5.295 1.00 64.94 103 HIS A CA 1
ATOM 807 C C . HIS A 1 103 ? 4.996 -12.302 -3.777 1.00 64.94 103 HIS A C 1
ATOM 809 O O . HIS A 1 103 ? 4.155 -12.840 -3.054 1.00 64.94 103 HIS A O 1
ATOM 815 N N . GLU A 1 104 ? 6.110 -11.784 -3.261 1.00 64.50 104 GLU A N 1
ATOM 816 C CA . GLU A 1 104 ? 6.389 -11.800 -1.825 1.00 64.50 104 GLU A CA 1
ATOM 817 C C . GLU A 1 104 ? 5.568 -10.763 -1.042 1.00 64.50 104 GLU A C 1
ATOM 819 O O . GLU A 1 104 ? 5.236 -11.016 0.114 1.00 64.50 104 GLU A O 1
ATOM 824 N N . LEU A 1 105 ? 5.194 -9.621 -1.640 1.00 67.06 105 LEU A N 1
ATOM 825 C CA . LEU A 1 105 ? 4.360 -8.622 -0.958 1.00 67.06 105 LEU A CA 1
ATOM 826 C C . LEU A 1 105 ? 2.891 -9.050 -0.913 1.00 67.06 105 LEU A C 1
ATOM 828 O O . LEU A 1 105 ? 2.216 -8.802 0.085 1.00 67.06 105 LEU A O 1
ATOM 832 N N . GLU A 1 106 ? 2.410 -9.716 -1.962 1.00 67.19 106 GLU A N 1
ATOM 833 C CA . GLU A 1 106 ? 1.039 -10.225 -2.027 1.00 67.19 106 GLU A CA 1
ATOM 834 C C . GLU A 1 106 ? 0.752 -11.177 -0.861 1.00 67.19 106 GLU A C 1
ATOM 836 O O . GLU A 1 106 ? -0.133 -10.905 -0.059 1.00 67.19 106 GLU A O 1
ATOM 841 N N . ASN A 1 107 ? 1.591 -12.193 -0.649 1.00 64.06 107 ASN A N 1
ATOM 842 C CA . ASN A 1 107 ? 1.445 -13.137 0.469 1.00 64.06 107 ASN A CA 1
ATOM 843 C C . ASN A 1 107 ? 1.563 -12.482 1.856 1.00 64.06 107 ASN A C 1
ATOM 845 O O . ASN A 1 107 ? 1.026 -12.972 2.851 1.00 64.06 107 ASN A O 1
ATOM 849 N N . LEU A 1 108 ? 2.292 -11.373 1.928 1.00 62.03 108 LEU A N 1
ATOM 850 C CA . LEU A 1 108 ? 2.598 -10.666 3.162 1.00 62.03 108 LEU A CA 1
ATOM 851 C C . LEU A 1 108 ? 1.476 -9.716 3.601 1.00 62.03 108 LEU A C 1
ATOM 853 O O . LEU A 1 108 ? 1.351 -9.420 4.791 1.00 62.03 108 LEU A O 1
ATOM 857 N N . VAL A 1 109 ? 0.680 -9.227 2.646 1.00 58.97 109 VAL A N 1
ATOM 858 C CA . VAL A 1 109 ? -0.362 -8.209 2.856 1.00 58.97 109 VAL A CA 1
ATOM 859 C C . VAL A 1 109 ? -1.771 -8.755 2.557 1.00 58.97 109 VAL A C 1
ATOM 861 O O . VAL A 1 109 ? -2.723 -8.363 3.232 1.00 58.97 109 VAL A O 1
ATOM 864 N N . PHE A 1 110 ? -1.911 -9.702 1.622 1.00 61.97 110 PHE A N 1
ATOM 865 C CA . PHE A 1 110 ? -3.173 -10.225 1.077 1.00 61.97 110 PHE A CA 1
ATOM 866 C C . PHE A 1 110 ? -3.153 -11.769 0.923 1.00 61.97 110 PHE A C 1
ATOM 868 O O . PHE A 1 110 ? -2.830 -12.296 -0.134 1.00 61.97 110 PHE A O 1
ATOM 875 N N . PRO A 1 111 ? -3.518 -12.540 1.957 1.00 43.47 111 PRO A N 1
ATOM 876 C CA . PRO A 1 111 ? -3.464 -14.006 1.914 1.00 43.47 111 PRO A CA 1
ATOM 877 C C . PRO A 1 111 ? -4.707 -14.691 1.324 1.00 43.47 111 PRO 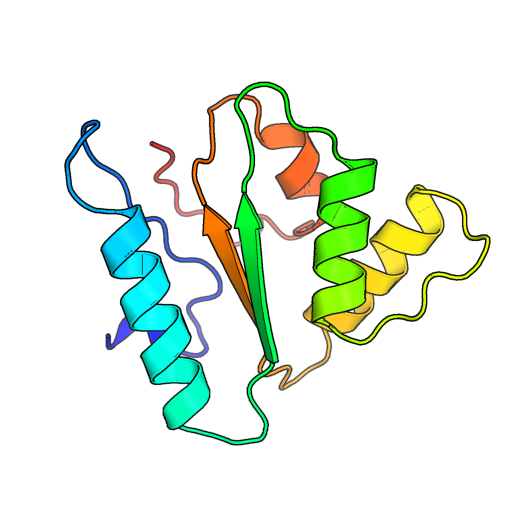A C 1
ATOM 879 O O . PRO A 1 111 ? -4.673 -15.899 1.118 1.00 43.47 111 PRO A O 1
ATOM 882 N N . ASP A 1 112 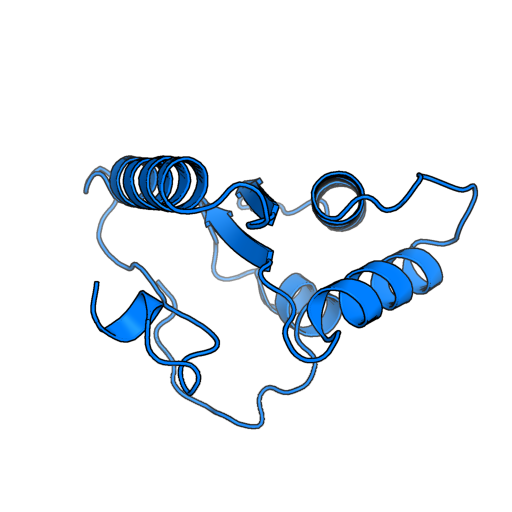? -5.781 -13.955 1.023 1.00 43.84 112 ASP A N 1
ATOM 883 C CA . ASP A 1 112 ? -6.991 -14.513 0.407 1.00 43.84 112 ASP A CA 1
ATOM 884 C C . ASP A 1 112 ? -7.087 -14.104 -1.068 1.00 43.84 112 ASP A C 1
ATOM 886 O O . ASP A 1 112 ? -7.958 -13.339 -1.479 1.00 43.84 112 ASP A O 1
ATOM 890 N N . ALA A 1 113 ? 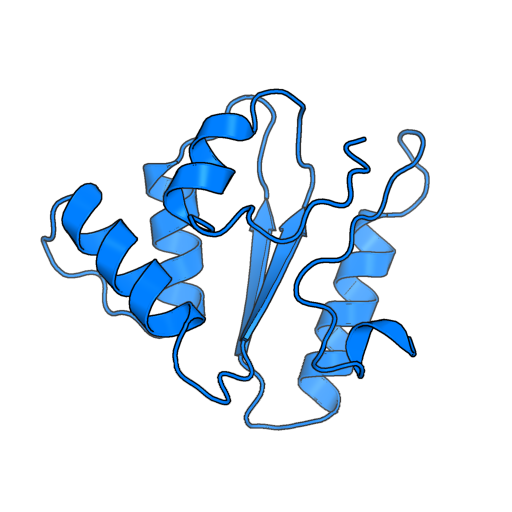-6.218 -14.678 -1.900 1.00 39.78 113 ALA A N 1
ATOM 891 C CA . ALA A 1 113 ? -6.367 -14.682 -3.359 1.00 39.78 113 ALA A CA 1
ATOM 892 C C . ALA A 1 113 ? -7.500 -15.627 -3.834 1.00 39.78 113 ALA A C 1
ATOM 894 O O . ALA A 1 113 ? -7.454 -16.171 -4.936 1.00 39.78 113 ALA A O 1
ATOM 895 N N . ALA A 1 114 ? -8.541 -15.835 -3.018 1.00 29.83 114 ALA A N 1
ATOM 896 C CA . ALA A 1 114 ? -9.728 -16.606 -3.392 1.00 29.83 114 ALA A CA 1
ATOM 897 C C . ALA A 1 114 ? -10.744 -15.786 -4.210 1.00 29.83 114 ALA A C 1
ATOM 899 O O . ALA A 1 114 ? -11.808 -16.288 -4.555 1.00 29.83 114 ALA A O 1
ATOM 900 N N . THR A 1 115 ? -10.432 -14.538 -4.567 1.00 27.73 115 THR A N 1
ATOM 901 C CA . THR A 1 115 ? -11.123 -13.843 -5.662 1.00 27.73 115 THR A CA 1
ATOM 902 C C . THR A 1 115 ? -10.089 -13.430 -6.696 1.00 27.73 115 THR A C 1
ATOM 904 O O . THR A 1 115 ? -9.540 -12.333 -6.679 1.00 27.73 115 THR A O 1
ATOM 907 N N . THR A 1 116 ? -9.779 -14.368 -7.586 1.00 29.23 116 THR A N 1
ATOM 908 C CA . THR A 1 116 ? -9.030 -14.113 -8.812 1.00 29.2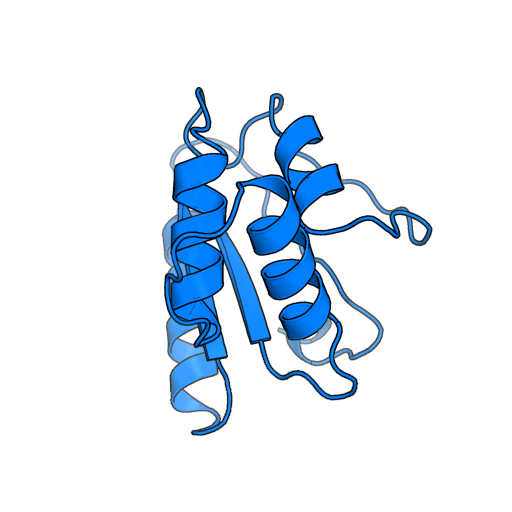3 116 THR A CA 1
ATOM 909 C C . THR A 1 116 ? -9.729 -13.013 -9.605 1.00 29.23 116 THR A C 1
ATOM 911 O O . THR A 1 116 ? -10.891 -13.172 -9.962 1.00 29.23 116 THR A O 1
ATOM 914 N N . THR A 1 117 ? -9.025 -11.938 -9.952 1.00 23.88 117 THR A N 1
ATOM 915 C CA . THR A 1 117 ? -9.016 -11.411 -11.326 1.00 23.88 117 THR A CA 1
ATOM 916 C C . THR A 1 117 ? -7.736 -10.606 -11.529 1.00 23.88 117 THR A C 1
ATOM 918 O O . THR A 1 117 ? -7.531 -9.540 -10.952 1.00 23.88 117 THR A O 1
ATOM 921 N N . ASN A 1 118 ? -6.868 -11.172 -12.363 1.00 25.88 118 ASN A N 1
ATOM 922 C CA . ASN A 1 118 ? -5.650 -10.574 -12.892 1.00 25.88 118 ASN A CA 1
ATOM 923 C C . ASN A 1 118 ? -5.949 -9.249 -13.609 1.00 25.88 118 ASN A C 1
ATOM 925 O O . ASN A 1 118 ? -6.883 -9.211 -14.400 1.00 25.88 118 ASN A O 1
ATOM 929 N N . VAL A 1 119 ? -5.107 -8.227 -13.425 1.00 23.59 119 VAL A N 1
ATOM 930 C CA . VAL A 1 119 ? -4.165 -7.762 -14.465 1.00 23.59 119 VAL A CA 1
ATOM 931 C C . VAL A 1 119 ? -2.977 -7.113 -13.750 1.00 23.59 119 VAL A C 1
ATOM 933 O O . VAL A 1 119 ? -3.053 -5.982 -13.272 1.00 23.59 119 VAL A O 1
ATOM 936 N N . LEU A 1 120 ? -1.880 -7.866 -13.701 1.00 31.67 120 LEU A N 1
ATOM 937 C CA . LEU A 1 120 ? -0.521 -7.359 -13.558 1.00 31.67 120 LEU A CA 1
ATOM 938 C C . LEU A 1 120 ? -0.100 -6.724 -14.892 1.00 31.67 120 LEU A C 1
ATOM 940 O O . LEU A 1 120 ? -0.064 -7.419 -15.910 1.00 31.67 120 LEU A O 1
ATOM 944 N N . LYS A 1 121 ? 0.189 -5.420 -14.877 1.00 30.73 121 LYS A N 1
ATOM 945 C CA . LYS A 1 121 ? 1.342 -4.766 -15.524 1.00 30.73 121 LYS A CA 1
ATOM 946 C C . LYS A 1 121 ? 1.389 -3.279 -15.197 1.00 30.73 121 LYS A C 1
ATOM 948 O O . LYS A 1 121 ? 0.323 -2.726 -14.870 1.00 30.73 121 LYS A O 1
#

Radius of gyration: 14.41 Å; chains: 1; bounding box: 32×32×40 Å

Foldseek 3Di:
DVLLVDPVRPDDDDDDDPPPCSVVVLVVVQVVLVVPDPQAQEAEDEQPPPGPLLVRLVSLCVSLPHDDDPDDSLVSLVVSQVSCPPVVHNYHYHYHPDDPVCPVVCVSRPVCCVPDDDDDD

Sequence (121 aa):
MAALRDDGVTMIGICGMGGVVKTILAEKIRQKKKQGSLNNEVVMVTVSQQPYLKRIQGEIGRGVGLKSQRDTFWNHGYQVRSRLMVRNSRVLLILDDVWEAFHELENLVFPDAATTTNVLK

InterPro domains:
  IPR002182 NB-ARC [PF00931] (5-116)
  IPR027417 P-loop containing nucleoside triphosphate hydrolase [G3DSA:3.40.50.300] (1-118)
  IPR027417 P-loop containing nucleoside triphosphate hydrolase [SSF52540] (6-111)
  IPR050905 Plant disease resistance NBS-LRR [PTHR33463] (1-101)

Secondary structure (DSSP, 8-state):
-GGGG-TT---------TTS-HHHHHHHHHHHHHHH-TT--EEEEE--SS--HHHHHHHHHHHTT----S--HHHHHHHHHHHHTSTT---EEEEES--GGGHHHHHHH---TTS------

pLDDT: mean 73.66, std 15.92, range [23.59, 89.44]